Protein AF-A0A5N9AEM6-F1 (afdb_monomer_lite)

pLDDT: mean 84.93, std 8.88, range [41.53, 93.62]

Sequence (113 aa):
MSDLPEAQQLIGRRILAHAQSRCDKFSFDPFTIMAICNCIISVVKLLYMCYSKEKMLSAIRSDNIIHRYLIRKEIRKNFKGKDERKALYKSFSEVSKTLSERELFDLMESIQE

Structure (mmCIF, N/CA/C/O backbone):
data_AF-A0A5N9AEM6-F1
#
_entry.id   AF-A0A5N9AEM6-F1
#
loop_
_atom_site.group_PDB
_atom_site.id
_atom_site.type_symbol
_atom_site.label_atom_id
_atom_site.label_alt_id
_atom_site.label_comp_id
_atom_site.label_asym_id
_atom_site.label_entity_id
_atom_site.label_seq_id
_atom_site.pdbx_PDB_ins_code
_atom_site.Cartn_x
_atom_site.Cartn_y
_atom_site.Cartn_z
_atom_site.occupancy
_atom_site.B_iso_or_equiv
_atom_site.auth_seq_id
_atom_site.auth_comp_id
_atom_site.auth_asym_id
_atom_site.auth_atom_id
_atom_site.pdbx_PDB_model_num
ATOM 1 N N . MET A 1 1 ? -13.463 13.016 -11.623 1.00 41.53 1 MET A N 1
ATOM 2 C CA . MET A 1 1 ? -13.135 12.109 -10.503 1.00 41.53 1 MET A CA 1
ATOM 3 C C . MET A 1 1 ? -11.697 11.653 -10.693 1.00 41.53 1 MET A C 1
ATOM 5 O O . MET A 1 1 ? -11.459 10.751 -11.476 1.00 41.53 1 MET A O 1
ATOM 9 N N . SER A 1 2 ? -10.792 12.401 -10.053 1.00 47.22 2 SER A N 1
ATOM 10 C CA . SER A 1 2 ? -9.380 12.133 -9.717 1.00 47.22 2 SER A CA 1
ATOM 11 C C . SER A 1 2 ? -8.517 11.270 -10.653 1.00 47.22 2 SER A C 1
ATOM 13 O O . SER A 1 2 ? -8.503 10.046 -10.531 1.00 47.22 2 SER A O 1
ATOM 15 N N . ASP A 1 3 ? -7.746 11.978 -11.483 1.00 69.81 3 ASP A N 1
ATOM 16 C CA . ASP A 1 3 ? -6.308 11.914 -11.848 1.00 69.81 3 ASP A CA 1
ATOM 17 C C . ASP A 1 3 ? -5.355 10.985 -11.053 1.00 69.81 3 ASP A C 1
ATOM 19 O O . ASP A 1 3 ? -4.229 11.363 -10.738 1.00 69.81 3 ASP A O 1
ATOM 23 N N . LEU A 1 4 ? -5.770 9.772 -10.687 1.00 73.31 4 LEU A N 1
ATOM 24 C CA . LEU A 1 4 ? -4.860 8.756 -10.153 1.00 73.31 4 LEU A CA 1
ATOM 25 C C . LEU A 1 4 ? -4.639 7.671 -11.207 1.00 73.31 4 LEU A C 1
ATOM 27 O O . LEU A 1 4 ? -5.632 7.101 -11.676 1.00 73.31 4 LEU A O 1
ATOM 31 N N . PRO A 1 5 ? -3.381 7.338 -11.543 1.00 87.06 5 PRO A N 1
ATOM 32 C CA . PRO A 1 5 ? -3.069 6.233 -12.437 1.00 87.06 5 PRO A CA 1
ATOM 33 C C . PRO A 1 5 ? -3.750 4.927 -12.019 1.00 87.06 5 PRO A C 1
ATOM 35 O O . PRO A 1 5 ? -3.897 4.629 -10.828 1.00 87.06 5 PRO A O 1
ATOM 38 N N . GLU A 1 6 ? -4.138 4.116 -13.003 1.00 89.31 6 GLU A N 1
ATOM 39 C CA . GLU A 1 6 ? -4.902 2.881 -12.793 1.00 89.31 6 GLU A CA 1
ATOM 40 C C . GLU A 1 6 ? -4.2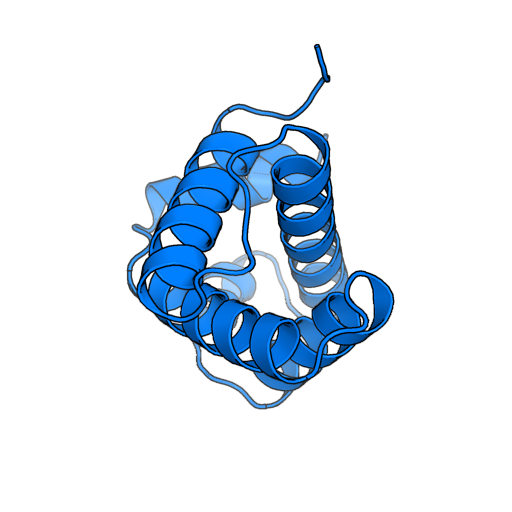15 1.920 -11.809 1.00 89.31 6 GLU A C 1
ATOM 42 O O . GLU A 1 6 ? -4.870 1.368 -10.922 1.00 89.31 6 GLU A O 1
ATOM 47 N N . ALA A 1 7 ? -2.884 1.801 -11.884 1.00 89.88 7 ALA A N 1
ATOM 48 C CA . ALA A 1 7 ? -2.088 0.973 -10.979 1.00 89.88 7 ALA A CA 1
ATOM 49 C C . ALA A 1 7 ? -2.266 1.371 -9.501 1.00 89.88 7 ALA A C 1
ATOM 51 O O . ALA A 1 7 ? -2.442 0.514 -8.629 1.00 89.88 7 ALA A O 1
ATOM 52 N N . GLN A 1 8 ? -2.292 2.675 -9.209 1.00 90.12 8 GLN A N 1
ATOM 53 C CA . GLN A 1 8 ? -2.479 3.186 -7.849 1.00 90.12 8 GLN A CA 1
ATOM 54 C C . GLN A 1 8 ? -3.895 2.903 -7.351 1.00 90.12 8 GLN A C 1
ATOM 56 O O . GLN A 1 8 ? -4.073 2.454 -6.217 1.00 90.12 8 GLN A O 1
ATOM 61 N N . GLN A 1 9 ? -4.902 3.098 -8.210 1.00 89.94 9 GLN A N 1
ATOM 62 C CA . GLN A 1 9 ? -6.295 2.822 -7.863 1.00 89.94 9 GLN A CA 1
ATOM 63 C C . GLN A 1 9 ? -6.535 1.335 -7.599 1.00 89.94 9 GLN A C 1
ATOM 65 O O . GLN A 1 9 ? -7.201 0.987 -6.623 1.00 89.94 9 GLN A O 1
ATOM 70 N N . LEU A 1 10 ? -5.989 0.456 -8.441 1.00 91.12 10 LEU A N 1
ATOM 71 C CA . LEU A 1 10 ? -6.134 -0.990 -8.302 1.00 91.12 10 LEU A CA 1
ATOM 72 C C . LEU A 1 10 ? -5.567 -1.470 -6.960 1.00 91.12 10 LEU A C 1
ATOM 74 O O . LEU A 1 10 ? -6.247 -2.166 -6.200 1.00 91.12 10 LEU A O 1
ATOM 78 N N . ILE A 1 11 ? -4.343 -1.049 -6.636 1.00 91.88 11 ILE A N 1
ATOM 79 C CA . ILE A 1 11 ? -3.671 -1.428 -5.389 1.00 91.88 11 ILE A CA 1
ATOM 80 C C . ILE A 1 11 ? -4.367 -0.782 -4.186 1.00 91.88 11 ILE A C 1
ATOM 82 O O . ILE A 1 11 ? -4.614 -1.457 -3.185 1.00 91.88 11 ILE A O 1
ATOM 86 N N . GLY A 1 12 ? -4.766 0.488 -4.291 1.00 91.44 12 GLY A N 1
ATOM 87 C CA . GLY A 1 12 ? -5.514 1.189 -3.249 1.00 91.44 12 GLY A CA 1
ATOM 88 C C . GLY A 1 12 ? -6.842 0.507 -2.908 1.00 91.44 12 GLY A C 1
ATOM 89 O O . GLY A 1 12 ? -7.153 0.318 -1.730 1.00 91.44 12 GLY A O 1
ATOM 90 N N . ARG A 1 13 ? -7.593 0.049 -3.918 1.00 91.75 13 ARG A N 1
ATOM 91 C CA . ARG A 1 13 ? -8.842 -0.710 -3.729 1.00 91.75 13 ARG A CA 1
ATOM 92 C C . ARG A 1 13 ? -8.604 -2.068 -3.073 1.00 91.75 13 ARG A C 1
ATOM 94 O O . ARG A 1 13 ? -9.369 -2.438 -2.185 1.00 91.75 13 ARG A O 1
ATOM 101 N N . ARG A 1 14 ? -7.539 -2.791 -3.447 1.00 93.12 14 ARG A N 1
ATOM 102 C CA . ARG A 1 14 ? -7.163 -4.050 -2.775 1.00 93.12 14 ARG A CA 1
ATOM 103 C C . ARG A 1 14 ? -6.847 -3.822 -1.299 1.00 93.12 14 ARG A C 1
ATOM 105 O O . ARG A 1 14 ? -7.363 -4.538 -0.447 1.00 93.12 14 ARG A O 1
ATOM 112 N N . ILE A 1 15 ? -6.057 -2.797 -0.980 1.00 92.94 15 ILE A N 1
ATOM 113 C CA . ILE A 1 15 ? -5.736 -2.452 0.413 1.00 92.94 15 ILE A CA 1
ATOM 114 C C . ILE A 1 15 ? -7.005 -2.108 1.197 1.00 92.94 15 ILE A C 1
ATOM 116 O O . ILE A 1 15 ? -7.154 -2.568 2.329 1.00 92.94 15 ILE A O 1
ATOM 120 N N . LEU A 1 16 ? -7.928 -1.346 0.606 1.00 91.88 16 LEU A N 1
ATOM 121 C CA . LEU A 1 16 ? -9.196 -1.000 1.246 1.00 91.88 16 LEU A CA 1
ATOM 122 C C . LEU A 1 16 ? -10.062 -2.235 1.524 1.00 91.88 16 LEU A C 1
ATOM 124 O O . LEU A 1 16 ? -10.543 -2.392 2.644 1.00 91.88 16 LEU A O 1
ATOM 128 N N . ALA A 1 17 ? -10.192 -3.143 0.554 1.00 91.12 17 ALA A N 1
ATOM 129 C CA . ALA A 1 17 ? -10.940 -4.388 0.725 1.00 91.12 17 ALA A CA 1
ATOM 130 C C . ALA A 1 17 ? -10.369 -5.246 1.873 1.00 91.12 17 ALA A C 1
ATOM 132 O O . ALA A 1 17 ? -11.109 -5.725 2.735 1.00 91.12 17 ALA A O 1
ATOM 133 N N . HIS A 1 18 ? -9.038 -5.376 1.949 1.00 92.62 18 HIS A N 1
ATOM 134 C CA . HIS A 1 18 ? -8.381 -6.050 3.074 1.00 92.62 18 HIS A CA 1
ATOM 135 C C . HIS A 1 18 ? -8.615 -5.312 4.403 1.00 92.62 18 HIS A C 1
ATOM 137 O O . HIS A 1 18 ? -8.843 -5.960 5.427 1.00 92.62 18 HIS A O 1
ATOM 143 N N . ALA A 1 19 ? -8.598 -3.977 4.413 1.00 90.88 19 ALA A N 1
ATOM 144 C CA . ALA A 1 19 ? -8.790 -3.190 5.630 1.00 90.88 19 ALA A CA 1
ATOM 145 C C . ALA A 1 19 ? -10.218 -3.307 6.179 1.00 90.88 19 ALA A C 1
ATOM 147 O O . ALA A 1 19 ? -10.389 -3.435 7.391 1.00 90.88 19 ALA A O 1
ATOM 148 N N . GLN A 1 20 ? -11.221 -3.339 5.302 1.00 90.69 20 GLN A N 1
ATOM 149 C CA . GLN A 1 20 ? -12.625 -3.522 5.669 1.00 90.69 20 GLN A CA 1
ATOM 150 C C . GLN A 1 20 ? -12.907 -4.881 6.281 1.00 90.69 20 GLN A C 1
ATOM 152 O O . GLN A 1 20 ? -13.559 -4.945 7.315 1.00 90.69 20 GLN A O 1
ATOM 157 N N . SER A 1 21 ? -12.320 -5.953 5.735 1.00 89.56 21 SER A N 1
ATOM 158 C CA . SER A 1 21 ? -12.433 -7.294 6.334 1.00 89.56 21 SER A CA 1
ATOM 159 C C . SER A 1 21 ? -11.909 -7.369 7.780 1.00 89.56 21 SER A C 1
ATOM 161 O O . SER A 1 21 ? -12.104 -8.363 8.475 1.00 89.56 21 SER A O 1
ATOM 163 N N . ARG A 1 22 ? -11.204 -6.323 8.237 1.00 89.25 22 ARG A N 1
ATOM 164 C CA . ARG A 1 22 ? -10.570 -6.219 9.555 1.00 89.25 22 ARG A CA 1
ATOM 165 C C . ARG A 1 22 ? -11.163 -5.119 10.429 1.00 89.25 22 ARG A C 1
ATOM 167 O O . ARG A 1 22 ? -10.828 -5.069 11.614 1.00 89.25 22 ARG A O 1
ATOM 174 N N . CYS A 1 23 ? -11.927 -4.194 9.856 1.00 86.56 23 CYS A N 1
ATOM 175 C CA . CYS A 1 23 ? -12.457 -3.035 10.554 1.00 86.56 23 CYS A CA 1
ATOM 176 C C . CYS A 1 23 ? -13.673 -2.477 9.811 1.00 86.56 23 CYS A C 1
ATOM 178 O O . CYS A 1 23 ? -13.537 -1.811 8.785 1.00 86.56 23 CYS A O 1
ATOM 180 N N . ASP A 1 24 ? -14.846 -2.662 10.414 1.00 81.56 24 ASP A N 1
ATOM 181 C CA . ASP A 1 24 ? -16.145 -2.249 9.862 1.00 81.56 24 ASP A CA 1
ATOM 182 C C . ASP A 1 24 ? -16.312 -0.721 9.745 1.00 81.56 24 ASP A C 1
ATOM 184 O O . ASP A 1 24 ? -17.293 -0.234 9.195 1.00 81.56 24 ASP A O 1
ATOM 188 N N . LYS A 1 25 ? -15.350 0.059 10.262 1.00 79.12 25 LYS A N 1
ATOM 189 C CA . LYS A 1 25 ? -15.344 1.529 10.198 1.00 79.12 25 LYS A CA 1
ATOM 190 C C . LYS A 1 25 ? -14.921 2.072 8.829 1.00 79.12 25 LYS A C 1
ATOM 192 O O . LYS A 1 25 ? -15.098 3.259 8.582 1.00 79.12 25 LYS A O 1
ATOM 197 N N . PHE A 1 26 ? -14.347 1.245 7.953 1.00 77.06 26 PHE A N 1
ATOM 198 C CA . PHE A 1 26 ? -13.921 1.695 6.628 1.00 77.06 26 PHE A CA 1
ATOM 199 C C . PHE A 1 26 ? -15.071 1.675 5.619 1.00 77.06 26 PHE A C 1
ATOM 201 O O . PHE A 1 26 ? -15.544 0.614 5.215 1.00 77.06 26 PHE A O 1
ATOM 208 N N . SER A 1 27 ? -15.466 2.847 5.131 1.00 76.88 27 SER A N 1
ATOM 209 C CA . SER A 1 27 ? -16.353 2.990 3.975 1.00 76.88 27 SER A CA 1
ATOM 210 C C . SER A 1 27 ? -15.596 2.854 2.648 1.00 76.88 27 SER A C 1
ATOM 212 O O . SER A 1 27 ? -14.433 3.240 2.530 1.00 76.88 27 SER A O 1
ATOM 214 N N . PHE A 1 28 ? -16.274 2.335 1.616 1.00 71.38 28 PHE A N 1
ATOM 215 C CA . PHE A 1 28 ? -15.828 2.421 0.216 1.00 71.38 28 PHE A CA 1
ATOM 216 C C . PHE A 1 28 ? -16.114 3.818 -0.351 1.00 71.38 28 PHE A C 1
ATOM 218 O O . PHE A 1 28 ? -16.858 3.977 -1.316 1.00 71.38 28 PHE A O 1
ATOM 225 N N . ASP A 1 29 ? -15.557 4.850 0.276 1.00 81.19 29 ASP A N 1
ATOM 226 C CA . ASP A 1 29 ? -15.695 6.218 -0.208 1.00 81.19 29 ASP A CA 1
ATOM 227 C C . ASP A 1 29 ? -14.436 6.675 -0.977 1.00 81.19 29 ASP A C 1
ATOM 229 O O . ASP A 1 29 ? -13.317 6.221 -0.695 1.00 81.19 29 ASP A O 1
ATOM 233 N N . PRO A 1 30 ? -14.589 7.584 -1.958 1.00 79.94 30 PRO A N 1
ATOM 234 C CA . PRO A 1 30 ? -13.467 8.081 -2.748 1.00 79.94 30 PRO A CA 1
ATOM 235 C C . PRO A 1 30 ? -12.352 8.734 -1.918 1.00 79.94 30 PRO A C 1
ATOM 237 O O . PRO A 1 30 ? -11.185 8.629 -2.293 1.00 79.94 30 PRO A O 1
ATOM 240 N N . PHE A 1 31 ? -12.667 9.374 -0.784 1.00 85.56 31 PHE A N 1
ATOM 241 C CA . PHE A 1 31 ? -11.659 10.036 0.050 1.00 85.56 31 PHE A CA 1
ATOM 242 C C . PHE A 1 31 ? -10.759 9.028 0.756 1.00 85.56 31 PHE A C 1
ATOM 244 O O . PHE A 1 31 ? -9.541 9.214 0.783 1.00 85.56 31 PHE A O 1
ATOM 251 N N . THR A 1 32 ? -11.326 7.930 1.249 1.00 85.75 32 THR A N 1
ATOM 252 C CA . THR A 1 32 ? -10.557 6.832 1.839 1.00 85.75 32 THR A CA 1
ATOM 253 C C . THR A 1 32 ? -9.614 6.201 0.812 1.00 85.75 32 THR A C 1
ATOM 255 O O . THR A 1 32 ? -8.434 5.995 1.107 1.00 85.75 32 THR A O 1
ATOM 258 N N . ILE A 1 33 ? -10.081 5.962 -0.420 1.00 86.25 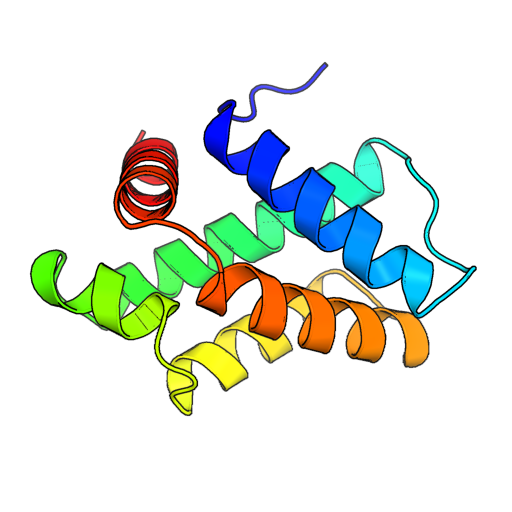33 ILE A N 1
ATOM 259 C CA . ILE A 1 33 ? -9.233 5.425 -1.500 1.00 86.25 33 ILE A CA 1
ATOM 260 C C . ILE A 1 33 ? -8.094 6.396 -1.830 1.00 86.25 33 ILE A C 1
ATOM 262 O O . ILE A 1 33 ? -6.941 5.970 -1.912 1.00 86.25 33 ILE A O 1
ATOM 266 N N . MET A 1 34 ? -8.379 7.696 -1.964 1.00 86.62 34 MET A N 1
ATOM 267 C CA . MET A 1 34 ? -7.343 8.709 -2.198 1.00 86.62 34 MET A CA 1
ATOM 268 C C . MET A 1 34 ? -6.321 8.761 -1.058 1.00 86.62 34 MET A C 1
ATOM 270 O O . MET A 1 34 ? -5.122 8.823 -1.315 1.00 86.62 34 MET A O 1
ATOM 274 N N . ALA A 1 35 ? -6.759 8.690 0.202 1.00 88.19 35 ALA A N 1
ATOM 275 C CA . ALA A 1 35 ? -5.859 8.687 1.355 1.00 88.19 35 ALA A CA 1
ATOM 276 C C . ALA A 1 35 ? -4.937 7.455 1.369 1.00 88.19 35 ALA A C 1
ATOM 278 O O . ALA A 1 35 ? -3.753 7.566 1.700 1.00 88.19 35 ALA A O 1
ATOM 279 N N . ILE A 1 36 ? -5.450 6.290 0.962 1.00 89.56 36 ILE A N 1
ATOM 280 C CA . ILE A 1 36 ? -4.651 5.072 0.787 1.00 89.56 36 ILE A CA 1
ATOM 281 C C . ILE A 1 36 ? -3.653 5.248 -0.362 1.00 89.56 36 ILE A C 1
ATOM 283 O O . ILE A 1 36 ? -2.471 4.964 -0.171 1.00 89.56 36 ILE A O 1
ATOM 287 N N . CYS A 1 37 ? -4.084 5.764 -1.516 1.00 88.56 37 CYS A N 1
ATOM 288 C CA . CYS A 1 37 ? -3.193 6.019 -2.653 1.00 88.56 37 CYS A CA 1
ATOM 289 C C . CYS A 1 37 ? -2.076 7.000 -2.275 1.00 88.56 37 CYS A C 1
ATOM 291 O O . CYS A 1 37 ? -0.909 6.725 -2.533 1.00 88.56 37 CYS A O 1
ATOM 293 N N . ASN A 1 38 ? -2.393 8.070 -1.544 1.00 88.81 38 ASN A N 1
ATOM 294 C CA . ASN A 1 38 ? -1.400 9.009 -1.021 1.00 88.81 38 ASN A CA 1
ATOM 295 C C . ASN A 1 38 ? -0.386 8.330 -0.090 1.00 88.81 38 ASN A C 1
ATOM 297 O O . ASN A 1 38 ? 0.805 8.624 -0.167 1.00 88.81 38 ASN A O 1
ATOM 301 N N . CYS A 1 39 ? -0.822 7.388 0.755 1.00 89.06 39 CYS A N 1
ATOM 302 C CA . CYS A 1 39 ? 0.105 6.587 1.557 1.00 89.06 39 CYS A CA 1
ATOM 303 C C . CYS A 1 39 ? 1.037 5.745 0.670 1.00 89.06 39 CYS A C 1
ATOM 305 O O . CYS A 1 39 ? 2.238 5.714 0.932 1.00 89.06 39 CYS A O 1
ATOM 307 N N . ILE A 1 40 ? 0.514 5.095 -0.379 1.00 87.56 40 ILE A N 1
ATOM 308 C CA . ILE A 1 40 ? 1.323 4.313 -1.330 1.00 87.56 40 ILE A CA 1
ATOM 309 C C . ILE A 1 40 ? 2.370 5.213 -1.999 1.00 87.56 40 ILE A C 1
ATOM 311 O O . ILE A 1 40 ? 3.562 4.916 -1.928 1.00 87.56 40 ILE A O 1
ATOM 315 N N . ILE A 1 41 ? 1.936 6.334 -2.586 1.00 87.88 41 ILE A N 1
ATOM 316 C CA . ILE A 1 41 ? 2.803 7.290 -3.287 1.00 87.88 41 ILE A CA 1
ATOM 317 C C . ILE A 1 41 ? 3.919 7.776 -2.361 1.00 87.88 41 ILE A C 1
ATOM 319 O O . ILE A 1 41 ? 5.093 7.713 -2.724 1.00 87.88 41 ILE A O 1
ATOM 323 N N . SER A 1 42 ? 3.574 8.223 -1.150 1.00 87.94 42 SER A N 1
ATOM 324 C CA . SER A 1 42 ? 4.555 8.692 -0.168 1.00 87.94 42 SER A CA 1
ATOM 325 C C . SER A 1 42 ? 5.570 7.610 0.197 1.00 87.94 42 SER A C 1
ATOM 327 O O . SER A 1 42 ? 6.766 7.888 0.245 1.00 87.94 42 SER A O 1
ATOM 329 N N . VAL A 1 43 ? 5.122 6.373 0.442 1.00 87.25 43 VAL A N 1
ATOM 330 C CA . VAL A 1 43 ? 6.021 5.262 0.787 1.00 87.25 43 VAL A CA 1
ATOM 331 C C . VAL A 1 43 ? 6.980 4.971 -0.364 1.00 87.25 43 VAL A C 1
ATOM 333 O O . VAL A 1 43 ? 8.182 4.869 -0.133 1.00 87.25 43 VAL A O 1
ATOM 336 N N . VAL A 1 44 ? 6.482 4.896 -1.599 1.00 85.62 44 VAL A N 1
ATOM 337 C CA . VAL A 1 44 ? 7.310 4.632 -2.783 1.00 85.62 44 VAL A CA 1
ATOM 338 C C . VAL A 1 44 ? 8.305 5.769 -3.029 1.00 85.62 44 VAL A C 1
ATOM 340 O O . VAL A 1 44 ? 9.488 5.495 -3.220 1.00 85.62 44 VAL A O 1
ATOM 343 N N . LYS A 1 45 ? 7.884 7.040 -2.942 1.00 85.44 45 LYS A N 1
ATOM 344 C CA . LYS A 1 45 ? 8.786 8.203 -3.067 1.00 85.44 45 LYS A CA 1
ATOM 345 C C . LYS A 1 45 ? 9.885 8.197 -2.003 1.00 85.44 45 LYS A C 1
ATOM 347 O O . LYS A 1 45 ? 11.038 8.483 -2.310 1.00 85.44 45 LYS A O 1
ATOM 352 N N . LEU A 1 46 ? 9.555 7.833 -0.764 1.00 83.81 46 LEU A N 1
ATOM 353 C CA . LEU A 1 46 ? 10.546 7.719 0.310 1.00 83.81 46 LEU A CA 1
ATOM 354 C C . LEU A 1 46 ? 11.505 6.544 0.080 1.00 83.81 46 LEU A C 1
ATOM 356 O O . LEU A 1 46 ? 12.694 6.675 0.352 1.00 83.81 46 LEU A O 1
ATOM 360 N N . LEU A 1 47 ? 11.030 5.423 -0.470 1.00 82.94 47 LEU A N 1
ATOM 361 C CA . LEU A 1 47 ? 11.899 4.309 -0.856 1.00 82.94 47 LEU A CA 1
ATOM 362 C C . LEU A 1 47 ? 12.837 4.680 -2.014 1.00 82.94 47 LEU A C 1
ATOM 364 O O . LEU A 1 47 ? 14.007 4.313 -1.949 1.00 82.94 47 LEU A O 1
ATOM 368 N N . TYR A 1 48 ? 12.377 5.458 -3.002 1.00 82.38 48 TYR A N 1
ATOM 369 C CA . TYR A 1 48 ? 13.231 6.009 -4.069 1.00 82.38 48 TYR A CA 1
ATOM 370 C C . TYR A 1 48 ? 14.392 6.847 -3.519 1.00 82.38 48 TYR A C 1
ATOM 372 O O . TYR A 1 48 ? 15.488 6.819 -4.068 1.00 82.38 48 TYR A O 1
ATOM 380 N N . MET A 1 49 ? 14.182 7.575 -2.418 1.00 81.06 49 MET A N 1
ATOM 381 C CA . MET A 1 49 ? 15.250 8.349 -1.771 1.00 81.06 49 MET A CA 1
ATOM 382 C C . MET A 1 49 ? 16.272 7.467 -1.037 1.00 81.06 49 MET A C 1
ATOM 384 O O . MET A 1 49 ? 17.376 7.922 -0.749 1.00 81.06 49 MET A O 1
ATOM 388 N N . CYS A 1 50 ? 15.913 6.225 -0.698 1.00 78.44 50 CYS A N 1
ATOM 389 C CA . CYS A 1 50 ? 16.745 5.327 0.105 1.00 78.44 50 CYS A CA 1
ATOM 390 C C . CYS A 1 50 ? 17.416 4.204 -0.701 1.00 78.44 50 CYS A C 1
ATOM 392 O O . CYS A 1 50 ? 18.414 3.649 -0.242 1.00 78.44 50 CYS A O 1
ATOM 394 N N . TYR A 1 51 ? 16.873 3.834 -1.862 1.00 81.12 51 TYR A N 1
ATOM 395 C CA . TYR A 1 51 ? 17.299 2.669 -2.639 1.00 81.12 51 TYR A CA 1
ATOM 396 C C . TYR A 1 51 ? 17.484 3.015 -4.120 1.00 81.12 51 TYR A C 1
ATOM 398 O O . TYR A 1 51 ? 16.783 3.861 -4.664 1.00 81.12 51 TYR A O 1
ATOM 406 N N . SER A 1 52 ? 18.393 2.307 -4.801 1.00 80.38 52 SER A N 1
ATOM 407 C CA . SER A 1 52 ? 18.461 2.337 -6.268 1.00 80.38 52 SER A CA 1
ATOM 408 C C . SER A 1 52 ? 17.208 1.699 -6.883 1.00 80.38 52 SER A C 1
ATOM 410 O O . SER A 1 52 ? 16.605 0.813 -6.271 1.00 80.38 52 SER A O 1
ATOM 412 N N . LYS A 1 53 ? 16.841 2.094 -8.115 1.00 73.56 53 LYS A N 1
ATOM 413 C CA . LYS A 1 53 ? 15.659 1.573 -8.840 1.00 73.56 53 LYS A CA 1
ATOM 414 C C . LYS A 1 53 ? 15.637 0.034 -8.882 1.00 73.56 53 LYS A C 1
ATOM 416 O O . LYS A 1 53 ? 14.607 -0.577 -8.623 1.00 73.56 53 LYS A O 1
ATOM 421 N N . GLU A 1 54 ? 16.798 -0.591 -9.073 1.00 76.12 54 GLU A N 1
ATOM 422 C CA . GLU A 1 54 ? 16.987 -2.054 -9.069 1.00 76.12 54 GLU A CA 1
ATOM 423 C C . GLU A 1 54 ? 16.658 -2.717 -7.719 1.00 76.12 54 GLU A C 1
ATOM 425 O O . GLU A 1 54 ? 16.152 -3.836 -7.669 1.00 76.12 54 GLU A O 1
ATOM 430 N N . LYS A 1 55 ? 16.926 -2.028 -6.602 1.00 81.25 55 LYS A N 1
ATOM 431 C CA . LYS A 1 55 ? 16.698 -2.538 -5.240 1.00 81.25 55 LYS A CA 1
ATOM 432 C C . LYS A 1 55 ? 15.308 -2.202 -4.700 1.00 81.25 55 LYS A C 1
ATOM 434 O O . LYS A 1 55 ? 14.957 -2.644 -3.609 1.00 81.25 55 LYS A O 1
ATOM 439 N N . MET A 1 56 ? 14.500 -1.442 -5.434 1.00 81.06 56 MET A N 1
ATOM 440 C CA . MET A 1 56 ? 13.176 -1.039 -4.967 1.00 81.06 56 MET A CA 1
ATOM 441 C C . MET A 1 56 ? 12.149 -2.161 -4.998 1.00 81.06 56 MET A C 1
ATOM 443 O O . MET A 1 56 ? 11.396 -2.309 -4.038 1.00 81.06 56 MET A O 1
ATOM 447 N N . LEU A 1 57 ? 12.134 -2.969 -6.060 1.00 78.75 57 LEU A N 1
ATOM 448 C CA . LEU A 1 57 ? 11.201 -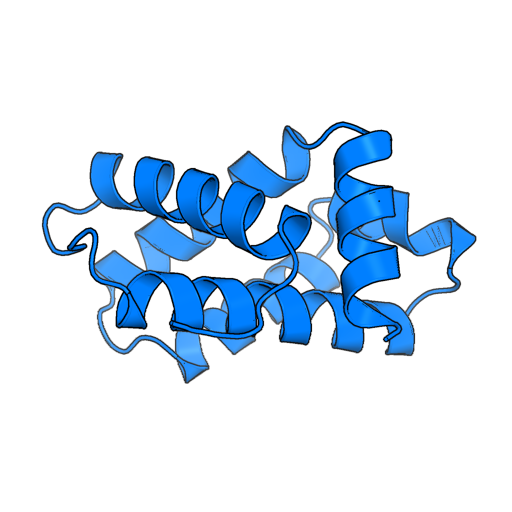4.093 -6.174 1.00 78.75 57 LEU A CA 1
ATOM 449 C C . LEU A 1 57 ? 11.372 -5.062 -4.997 1.00 78.75 57 LEU A C 1
ATOM 451 O O . LEU A 1 57 ? 10.397 -5.479 -4.367 1.00 78.75 57 LEU A O 1
ATOM 455 N N . SER A 1 58 ? 12.627 -5.356 -4.641 1.00 79.00 58 SER A N 1
ATOM 456 C CA . SER A 1 58 ? 12.941 -6.169 -3.469 1.00 79.00 58 SER A CA 1
ATOM 457 C C . SER A 1 58 ? 12.634 -5.435 -2.162 1.00 79.00 58 SER A C 1
ATOM 459 O O . SER A 1 58 ? 12.107 -6.060 -1.245 1.00 79.00 58 SER A O 1
ATOM 461 N N . ALA A 1 59 ? 12.865 -4.120 -2.071 1.00 80.19 59 ALA A N 1
ATOM 462 C CA . ALA A 1 59 ? 12.546 -3.331 -0.881 1.00 80.19 59 ALA A CA 1
ATOM 463 C C . ALA A 1 59 ? 11.037 -3.285 -0.569 1.00 80.19 59 ALA A C 1
ATOM 465 O O . ALA A 1 59 ? 10.672 -3.473 0.591 1.00 80.19 59 ALA A O 1
ATOM 466 N N . ILE A 1 60 ? 10.172 -3.104 -1.576 1.00 79.00 60 ILE A N 1
ATOM 467 C CA . ILE A 1 60 ? 8.703 -3.061 -1.417 1.00 79.00 60 ILE A CA 1
ATOM 468 C C . ILE A 1 60 ? 8.153 -4.433 -1.002 1.00 79.00 60 ILE A C 1
ATOM 470 O O . ILE A 1 60 ? 7.270 -4.529 -0.149 1.00 79.00 60 ILE A O 1
ATOM 474 N N . ARG A 1 61 ? 8.695 -5.518 -1.566 1.00 78.06 61 ARG A N 1
ATOM 475 C CA . ARG A 1 61 ? 8.319 -6.881 -1.157 1.00 78.06 61 ARG A CA 1
ATOM 476 C C . ARG A 1 61 ? 8.868 -7.253 0.212 1.00 78.06 61 ARG A C 1
ATOM 478 O O . ARG A 1 61 ? 8.256 -8.038 0.937 1.00 78.06 61 ARG A O 1
ATOM 485 N N . SER A 1 62 ? 10.029 -6.713 0.571 1.00 74.38 62 SER A N 1
ATOM 486 C CA . SER A 1 62 ? 10.665 -7.026 1.841 1.00 74.38 62 SER A CA 1
ATOM 487 C C . SER A 1 62 ? 9.901 -6.400 3.007 1.00 74.38 62 SER A C 1
ATOM 489 O O . SER A 1 62 ? 9.550 -5.219 3.006 1.00 74.38 62 SER A O 1
ATOM 491 N N . ASP A 1 63 ? 9.703 -7.180 4.066 1.00 70.50 63 ASP A N 1
ATOM 492 C CA . ASP A 1 63 ? 9.212 -6.676 5.352 1.00 70.50 63 ASP A CA 1
ATOM 493 C C . ASP A 1 63 ? 10.356 -6.035 6.161 1.00 70.50 63 ASP A C 1
ATOM 495 O O . ASP A 1 63 ? 10.554 -6.309 7.348 1.00 70.50 63 ASP A O 1
ATOM 499 N N . ASN A 1 64 ? 11.189 -5.232 5.493 1.00 78.81 64 ASN A N 1
ATOM 500 C CA . ASN A 1 64 ? 12.351 -4.623 6.120 1.00 78.81 64 ASN A CA 1
ATOM 501 C C . ASN A 1 64 ? 11.928 -3.497 7.088 1.00 78.81 64 ASN A C 1
ATOM 503 O O . ASN A 1 64 ? 10.808 -2.978 7.054 1.00 78.81 64 ASN A O 1
ATOM 507 N N . ILE A 1 65 ? 12.818 -3.135 8.016 1.00 81.88 65 ILE A N 1
ATOM 508 C CA . ILE A 1 65 ? 12.511 -2.159 9.078 1.00 81.88 65 ILE A CA 1
ATOM 509 C C . ILE A 1 65 ? 12.131 -0.793 8.493 1.00 81.88 65 ILE A C 1
ATOM 511 O O . ILE A 1 65 ? 11.202 -0.161 8.998 1.00 81.88 65 ILE A O 1
ATOM 515 N N . ILE A 1 66 ? 12.805 -0.368 7.423 1.00 81.12 66 ILE A N 1
ATOM 516 C CA . ILE A 1 66 ? 12.571 0.922 6.768 1.00 81.12 66 ILE A CA 1
ATOM 517 C C . ILE A 1 66 ? 11.166 0.948 6.163 1.00 81.12 66 ILE A C 1
ATOM 519 O O . ILE A 1 66 ? 10.372 1.818 6.503 1.00 81.12 66 ILE A O 1
ATOM 523 N N . HIS A 1 67 ? 10.807 -0.050 5.362 1.00 83.00 67 HIS A N 1
ATOM 524 C CA . HIS A 1 67 ? 9.501 -0.176 4.728 1.00 83.00 67 HIS A CA 1
ATOM 525 C C . HIS A 1 67 ? 8.365 -0.200 5.762 1.00 83.00 67 HIS A C 1
ATOM 527 O O . HIS A 1 67 ? 7.418 0.586 5.669 1.00 83.00 67 HIS A O 1
ATOM 533 N N . ARG A 1 68 ? 8.506 -1.000 6.829 1.00 86.31 68 ARG A N 1
ATOM 534 C CA . ARG A 1 68 ? 7.545 -1.023 7.948 1.00 86.31 68 ARG A CA 1
ATOM 535 C C . ARG A 1 68 ? 7.406 0.332 8.634 1.00 86.31 68 ARG A C 1
ATOM 537 O O . ARG A 1 68 ? 6.297 0.739 8.991 1.00 86.31 68 ARG A O 1
ATOM 544 N N . TYR A 1 69 ? 8.522 1.024 8.853 1.00 88.25 69 TYR A N 1
ATOM 545 C CA . TYR A 1 69 ? 8.527 2.348 9.463 1.00 88.25 69 TYR A CA 1
ATOM 546 C C . TYR A 1 69 ? 7.821 3.377 8.571 1.00 88.25 69 TYR A C 1
ATOM 548 O O . TYR A 1 69 ? 6.968 4.112 9.069 1.00 88.25 69 TYR A O 1
ATOM 556 N N . LEU A 1 70 ? 8.113 3.383 7.268 1.00 87.69 70 LEU A N 1
ATOM 557 C CA . LEU A 1 70 ? 7.519 4.294 6.289 1.00 87.69 70 LEU A CA 1
ATOM 558 C C . LEU A 1 70 ? 6.002 4.101 6.183 1.00 87.69 70 LEU A C 1
ATOM 560 O O . LEU A 1 70 ? 5.261 5.067 6.361 1.00 87.69 70 LEU A O 1
ATOM 564 N N . ILE A 1 71 ? 5.531 2.857 6.021 1.00 90.00 71 ILE A N 1
ATOM 565 C CA . ILE A 1 71 ? 4.092 2.537 6.015 1.00 90.00 71 ILE A CA 1
ATOM 566 C C . ILE A 1 71 ? 3.433 3.049 7.299 1.00 90.00 71 ILE A C 1
ATOM 568 O O . ILE A 1 71 ? 2.413 3.738 7.270 1.00 90.00 71 ILE A O 1
ATOM 572 N N . ARG A 1 72 ? 4.024 2.740 8.461 1.00 91.31 72 ARG A N 1
ATOM 573 C CA . ARG A 1 72 ? 3.472 3.157 9.755 1.00 91.31 72 ARG A CA 1
ATOM 574 C C . ARG A 1 72 ? 3.420 4.680 9.892 1.00 91.31 72 ARG A C 1
ATOM 576 O O . ARG A 1 72 ? 2.459 5.189 10.470 1.00 91.31 72 ARG A O 1
ATOM 583 N N . LYS A 1 73 ? 4.440 5.394 9.415 1.00 90.75 73 LYS A N 1
ATOM 584 C CA . LYS A 1 73 ? 4.511 6.857 9.462 1.00 90.75 73 LYS A CA 1
ATOM 585 C C . LYS A 1 73 ? 3.406 7.482 8.608 1.00 90.75 73 LYS A C 1
ATOM 587 O O . LYS A 1 73 ? 2.656 8.309 9.124 1.00 90.75 73 LYS A O 1
ATOM 592 N N . GLU A 1 74 ? 3.244 7.030 7.367 1.00 90.44 74 GLU A N 1
ATOM 593 C CA . GLU A 1 74 ? 2.245 7.585 6.444 1.00 90.44 74 GLU A CA 1
ATOM 594 C C . GLU A 1 74 ? 0.807 7.269 6.863 1.00 90.44 74 GLU A C 1
ATOM 596 O O . GLU A 1 74 ? -0.050 8.155 6.861 1.00 90.44 74 GLU A O 1
ATOM 601 N N . ILE A 1 75 ? 0.539 6.058 7.357 1.00 92.44 75 ILE A N 1
ATOM 602 C CA . ILE A 1 75 ? -0.784 5.715 7.897 1.00 92.44 75 ILE A CA 1
ATOM 603 C C . ILE A 1 75 ? -1.130 6.597 9.105 1.00 92.44 75 ILE A C 1
ATOM 605 O O . ILE A 1 75 ? -2.261 7.059 9.239 1.00 92.44 75 ILE A O 1
ATOM 609 N N . ARG A 1 76 ? -0.168 6.866 9.998 1.00 91.94 76 ARG A N 1
ATOM 610 C CA . ARG A 1 76 ? -0.402 7.728 11.172 1.00 91.94 76 ARG A CA 1
ATOM 611 C C . ARG A 1 76 ? -0.677 9.183 10.800 1.00 91.94 76 ARG A C 1
ATOM 613 O O . ARG A 1 76 ?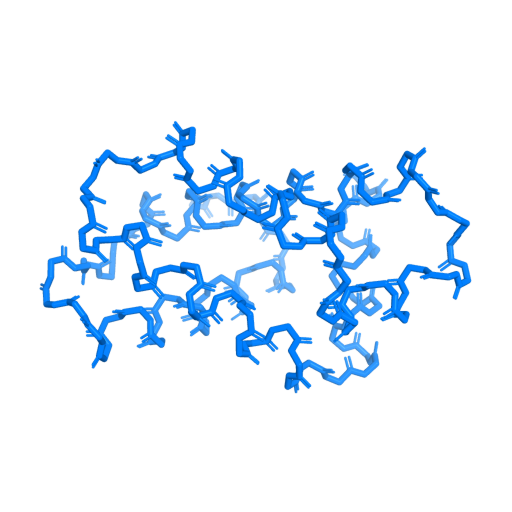 -1.388 9.845 11.554 1.00 91.94 76 ARG A O 1
ATOM 620 N N . LYS A 1 77 ? -0.114 9.655 9.684 1.00 89.31 77 LYS A N 1
ATOM 621 C CA . LYS A 1 77 ? -0.324 11.004 9.149 1.00 89.31 77 LYS A CA 1
ATOM 622 C C . LYS A 1 77 ? -1.738 11.176 8.591 1.00 89.31 77 LYS A C 1
ATOM 624 O O . LYS A 1 77 ? -2.356 12.202 8.845 1.00 89.31 77 LYS A O 1
ATOM 629 N N . ASN A 1 78 ? -2.244 10.169 7.878 1.00 86.81 78 ASN A N 1
ATOM 630 C CA . ASN A 1 78 ? -3.524 10.255 7.167 1.00 86.81 78 ASN A CA 1
ATOM 631 C C . ASN A 1 78 ? -4.731 9.772 7.990 1.00 86.81 78 ASN A C 1
ATOM 633 O O . ASN A 1 78 ? -5.837 10.259 7.791 1.00 86.81 78 ASN A O 1
ATOM 637 N N . PHE A 1 79 ? -4.535 8.861 8.946 1.00 87.81 79 PHE A N 1
ATOM 638 C CA . PHE A 1 79 ? -5.624 8.258 9.724 1.00 87.81 79 PHE A CA 1
ATOM 639 C C . PHE A 1 79 ? -5.432 8.516 11.214 1.00 87.81 79 PHE A C 1
ATOM 641 O O . PHE A 1 79 ? -4.300 8.490 11.703 1.00 87.81 79 PHE A O 1
ATOM 648 N N . LYS A 1 80 ? -6.520 8.740 11.965 1.00 88.19 80 LYS A N 1
ATOM 649 C CA . LYS A 1 80 ? -6.485 8.995 13.421 1.00 88.19 80 LYS A CA 1
ATOM 650 C C . LYS A 1 80 ? -6.922 7.785 14.255 1.00 88.19 80 LYS A C 1
ATOM 652 O O . LYS A 1 80 ? -6.373 7.593 15.343 1.00 88.19 80 LYS A O 1
ATOM 657 N N . GLY A 1 81 ? -7.832 6.946 13.751 1.00 90.88 81 GLY A N 1
ATOM 658 C CA . GLY A 1 81 ? -8.369 5.799 14.479 1.00 90.88 81 GLY A CA 1
ATOM 659 C C . GLY A 1 81 ? -7.322 4.719 14.756 1.00 90.88 81 GLY A C 1
ATOM 660 O O . GLY A 1 81 ? -6.571 4.307 13.875 1.00 90.88 81 GLY A O 1
ATOM 661 N N . LYS A 1 82 ? -7.252 4.228 16.000 1.00 90.69 82 LYS A N 1
ATOM 662 C CA . LYS A 1 82 ? -6.308 3.159 16.383 1.00 90.69 82 LYS A CA 1
ATOM 663 C C . LYS A 1 82 ? -6.573 1.863 15.608 1.00 90.69 82 LYS A C 1
ATOM 665 O O . LYS A 1 82 ? -5.624 1.253 15.111 1.00 90.69 82 LYS A O 1
ATOM 670 N N . ASP A 1 83 ? -7.840 1.474 15.498 1.00 89.69 83 ASP A N 1
ATOM 671 C CA . ASP A 1 83 ? -8.258 0.246 14.810 1.00 89.69 83 ASP A CA 1
ATOM 672 C C . ASP A 1 83 ? -8.029 0.361 13.302 1.00 89.69 83 ASP A C 1
A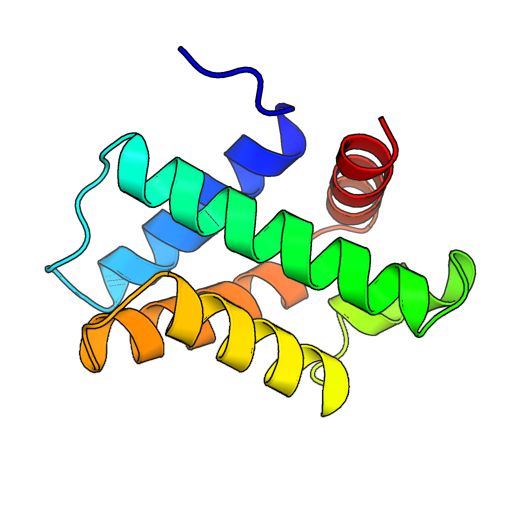TOM 674 O O . ASP A 1 83 ? -7.422 -0.526 12.704 1.00 89.69 83 ASP A O 1
ATOM 678 N N . GLU A 1 84 ? -8.387 1.511 12.726 1.00 89.25 84 GLU A N 1
ATOM 679 C CA . GLU A 1 84 ? -8.146 1.861 11.324 1.00 89.25 84 GLU A CA 1
ATOM 680 C C . GLU A 1 84 ? -6.664 1.751 10.962 1.00 89.25 84 GLU A C 1
ATOM 682 O O . GLU A 1 84 ? -6.283 1.043 10.032 1.00 89.25 84 GLU A O 1
ATOM 687 N N . ARG A 1 85 ? -5.797 2.390 11.757 1.00 93.06 85 ARG A N 1
ATOM 688 C CA . ARG A 1 85 ? -4.342 2.347 11.562 1.00 93.06 85 ARG A CA 1
ATOM 689 C C . ARG A 1 85 ? -3.806 0.919 11.599 1.00 93.06 85 ARG A C 1
ATOM 691 O O . ARG A 1 85 ? -2.919 0.575 10.821 1.00 93.06 85 ARG A O 1
ATOM 698 N N . LYS A 1 86 ? -4.310 0.088 12.518 1.00 93.12 86 LYS A N 1
ATOM 699 C CA . LYS A 1 86 ? -3.893 -1.315 12.656 1.00 93.12 86 LYS A CA 1
ATOM 700 C C . LYS A 1 86 ? -4.346 -2.146 11.455 1.00 93.12 86 LYS A C 1
ATOM 702 O O . LYS A 1 86 ? -3.554 -2.942 10.950 1.00 93.12 86 LYS A O 1
ATOM 707 N N . ALA A 1 87 ? -5.585 -1.960 11.009 1.00 92.44 87 ALA A N 1
ATOM 708 C CA . ALA A 1 87 ? -6.147 -2.644 9.852 1.00 92.44 87 ALA A CA 1
ATOM 709 C C . ALA A 1 87 ? -5.423 -2.249 8.560 1.00 92.44 87 ALA A C 1
ATOM 711 O O . ALA A 1 87 ? -4.981 -3.136 7.831 1.00 92.44 87 ALA A O 1
ATOM 712 N N . LEU A 1 88 ? -5.188 -0.955 8.328 1.00 93.12 88 LEU A N 1
ATOM 713 C CA . LEU A 1 88 ? -4.421 -0.478 7.176 1.00 93.12 88 LEU A CA 1
ATOM 714 C C . LEU A 1 88 ? -2.994 -1.001 7.201 1.00 93.12 88 LEU A C 1
ATOM 716 O O . LEU A 1 88 ? -2.547 -1.548 6.206 1.00 93.12 88 LEU A O 1
ATOM 720 N N . TYR A 1 89 ? -2.290 -0.916 8.332 1.00 93.62 89 TYR A N 1
ATOM 721 C CA . TYR A 1 89 ? -0.904 -1.385 8.402 1.00 93.62 89 TYR A CA 1
ATOM 722 C C . TYR A 1 89 ? -0.782 -2.862 8.006 1.00 93.62 89 TYR A C 1
ATOM 724 O O . TYR A 1 89 ? 0.094 -3.225 7.222 1.00 93.62 89 TYR A O 1
ATOM 732 N N . LYS A 1 90 ? -1.687 -3.709 8.515 1.00 92.25 90 LYS A N 1
ATOM 733 C CA . LYS A 1 90 ? -1.741 -5.124 8.129 1.00 92.25 90 LYS A CA 1
ATOM 734 C C . LYS A 1 90 ? -2.070 -5.295 6.646 1.00 92.25 90 LYS A C 1
ATOM 736 O O . LYS A 1 90 ? -1.391 -6.058 5.974 1.00 92.25 90 LYS A O 1
ATOM 741 N N . SER A 1 91 ? -3.054 -4.554 6.145 1.00 93.00 91 SER A N 1
ATOM 742 C CA . SER A 1 91 ? -3.503 -4.635 4.749 1.00 93.00 91 SER A CA 1
ATOM 743 C C . SER A 1 91 ? -2.415 -4.200 3.768 1.00 93.00 91 SER A C 1
ATOM 745 O O . SER A 1 91 ? -2.159 -4.900 2.800 1.00 93.00 91 SER A O 1
ATOM 747 N N . PHE A 1 92 ? -1.701 -3.109 4.060 1.00 91.44 92 PHE A N 1
ATOM 748 C CA . PHE A 1 92 ? -0.524 -2.677 3.305 1.00 91.44 92 PHE A CA 1
ATOM 749 C C . PHE A 1 92 ? 0.554 -3.767 3.271 1.00 91.44 92 PHE A C 1
ATOM 751 O O . PHE A 1 92 ? 1.034 -4.108 2.196 1.00 91.44 92 PHE A O 1
ATOM 758 N N . SER A 1 93 ? 0.907 -4.328 4.434 1.00 88.38 93 SER A N 1
ATOM 759 C CA . SER A 1 93 ? 1.956 -5.354 4.548 1.00 88.38 93 SER A CA 1
ATOM 760 C C . SER A 1 93 ? 1.599 -6.667 3.841 1.00 88.38 93 SER A C 1
ATOM 762 O O . SER A 1 93 ? 2.481 -7.350 3.328 1.00 88.38 93 SER A O 1
ATOM 764 N N . GLU A 1 94 ? 0.322 -7.046 3.826 1.00 89.75 94 GLU A N 1
ATOM 765 C CA . GLU A 1 94 ? -0.153 -8.234 3.113 1.00 89.75 94 GLU A CA 1
ATOM 766 C C . GLU A 1 94 ? -0.202 -7.994 1.609 1.00 89.75 94 GLU A C 1
ATOM 768 O O . GLU A 1 94 ? 0.387 -8.767 0.855 1.00 89.75 94 GLU A O 1
ATOM 773 N N . VAL A 1 95 ? -0.827 -6.895 1.173 1.00 91.00 95 VAL A N 1
ATOM 774 C CA . VAL A 1 95 ? -0.939 -6.576 -0.252 1.00 91.00 95 VAL A CA 1
ATOM 775 C C . VAL A 1 95 ? 0.449 -6.449 -0.870 1.00 91.00 95 VAL A C 1
ATOM 777 O O . VAL A 1 95 ? 0.696 -7.098 -1.882 1.00 91.00 95 VAL A O 1
ATOM 780 N N . SER A 1 96 ? 1.387 -5.736 -0.233 1.00 85.94 96 SER A N 1
ATOM 781 C CA . SER A 1 96 ? 2.746 -5.534 -0.763 1.00 85.94 96 SER A CA 1
ATOM 782 C C . SER A 1 96 ? 3.509 -6.838 -1.028 1.00 85.94 96 SER A C 1
ATOM 784 O O . SER A 1 96 ? 4.342 -6.886 -1.930 1.00 85.94 96 SER A O 1
ATOM 786 N N . LYS A 1 97 ? 3.218 -7.907 -0.274 1.00 85.69 97 LYS A N 1
ATOM 787 C CA . LYS A 1 97 ? 3.822 -9.239 -0.457 1.00 85.69 97 LYS A CA 1
ATOM 788 C C . LYS A 1 97 ? 3.176 -10.041 -1.586 1.00 85.69 97 LYS A C 1
ATOM 790 O O . LYS A 1 97 ? 3.805 -10.954 -2.107 1.00 85.69 97 LYS A O 1
ATOM 795 N N . THR A 1 98 ? 1.935 -9.716 -1.942 1.00 89.06 98 THR A N 1
ATOM 796 C CA . THR A 1 98 ? 1.160 -10.418 -2.980 1.00 89.06 98 THR A CA 1
ATOM 797 C C . THR A 1 98 ? 1.251 -9.771 -4.360 1.00 89.06 98 THR A C 1
ATOM 799 O O . THR A 1 98 ? 0.808 -10.374 -5.332 1.00 89.06 98 THR A O 1
ATOM 802 N N . LEU A 1 99 ? 1.822 -8.565 -4.467 1.00 88.19 99 LEU A N 1
ATOM 803 C CA . LEU A 1 99 ? 1.978 -7.887 -5.753 1.00 88.19 99 LEU A CA 1
ATOM 804 C C . LEU A 1 99 ? 2.973 -8.632 -6.655 1.00 88.19 99 LEU A C 1
ATOM 806 O O . LEU A 1 99 ? 4.122 -8.913 -6.281 1.00 88.19 99 LEU A O 1
ATOM 810 N N . SER A 1 100 ? 2.533 -8.911 -7.879 1.00 88.56 100 SER A N 1
ATOM 811 C CA . SER A 1 100 ? 3.388 -9.410 -8.955 1.00 88.56 100 SER A CA 1
ATOM 812 C C . SER A 1 100 ? 4.460 -8.380 -9.332 1.00 88.56 100 SER A C 1
ATOM 814 O O . SER A 1 100 ? 4.368 -7.202 -8.988 1.00 88.56 100 S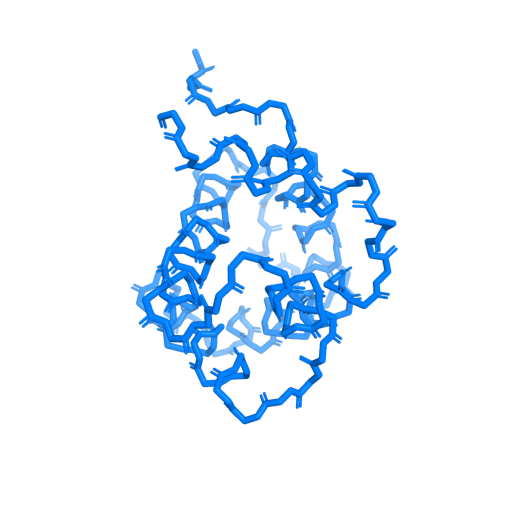ER A O 1
ATOM 816 N N . GLU A 1 101 ? 5.516 -8.818 -10.024 1.00 85.75 101 GLU A N 1
ATOM 817 C CA . GLU A 1 101 ? 6.594 -7.899 -10.434 1.00 85.75 101 GLU A CA 1
ATOM 818 C C . GLU A 1 101 ? 6.078 -6.837 -11.391 1.00 85.75 101 GLU A C 1
ATOM 820 O O . GLU A 1 101 ? 6.449 -5.675 -11.269 1.00 85.75 101 GLU A O 1
ATOM 825 N N . ARG A 1 102 ? 5.155 -7.231 -12.274 1.00 88.94 102 ARG A N 1
ATOM 826 C CA . ARG A 1 102 ? 4.474 -6.329 -13.195 1.00 88.94 102 ARG A CA 1
ATOM 827 C C . ARG A 1 102 ? 3.663 -5.268 -12.454 1.00 88.94 102 ARG A C 1
ATOM 829 O O . ARG A 1 102 ? 3.859 -4.093 -12.711 1.00 88.94 102 ARG A O 1
ATOM 836 N N . GLU A 1 103 ? 2.836 -5.652 -11.480 1.00 88.31 103 GLU A N 1
ATOM 837 C CA . GLU A 1 103 ? 2.050 -4.682 -10.695 1.00 88.31 103 GLU A CA 1
ATOM 838 C C . GLU A 1 103 ? 2.938 -3.710 -9.903 1.00 88.31 103 GLU A C 1
ATOM 840 O O . GLU A 1 103 ? 2.597 -2.539 -9.753 1.00 88.31 103 GLU A O 1
ATOM 845 N N . LEU A 1 104 ? 4.077 -4.184 -9.390 1.00 86.75 104 LEU A N 1
ATOM 846 C CA . LEU A 1 104 ? 5.049 -3.330 -8.708 1.00 86.75 104 LEU A CA 1
ATOM 847 C C . LEU A 1 104 ? 5.741 -2.365 -9.668 1.00 86.75 104 LEU A C 1
ATOM 849 O O . LEU A 1 104 ? 5.931 -1.203 -9.318 1.00 86.75 104 LEU A O 1
ATOM 853 N N . PHE A 1 105 ? 6.112 -2.840 -10.855 1.00 87.75 105 PHE A N 1
ATOM 854 C CA . PHE A 1 105 ? 6.704 -2.015 -11.899 1.00 87.75 105 PHE A CA 1
ATOM 855 C C . PHE A 1 105 ? 5.720 -0.937 -12.368 1.00 87.75 105 PHE A C 1
ATOM 857 O O . PHE A 1 105 ? 6.053 0.243 -12.322 1.00 87.75 105 PHE A O 1
ATOM 864 N N . ASP A 1 106 ? 4.484 -1.322 -12.689 1.00 89.69 106 ASP A N 1
ATOM 865 C CA . ASP A 1 106 ? 3.423 -0.402 -13.109 1.00 89.69 106 ASP A CA 1
ATOM 866 C C . ASP A 1 106 ? 3.133 0.643 -12.016 1.00 89.69 106 ASP A C 1
ATOM 868 O O . ASP A 1 106 ? 2.983 1.833 -12.298 1.00 89.69 106 ASP A O 1
ATOM 872 N N . LEU A 1 107 ? 3.126 0.231 -10.739 1.00 88.62 107 LEU A N 1
ATOM 873 C CA . LEU A 1 107 ? 3.008 1.157 -9.613 1.00 88.62 107 LEU A CA 1
ATOM 874 C C . LEU A 1 107 ? 4.183 2.141 -9.560 1.00 88.62 107 LEU A C 1
ATOM 876 O O . LEU A 1 107 ? 3.972 3.336 -9.359 1.00 88.62 107 LEU A O 1
ATOM 880 N N . MET A 1 108 ? 5.411 1.646 -9.699 1.00 87.00 108 MET A N 1
ATOM 881 C CA . MET A 1 108 ? 6.620 2.462 -9.625 1.00 87.00 108 MET A CA 1
ATOM 882 C C . MET A 1 108 ? 6.698 3.493 -10.751 1.00 87.00 108 MET A C 1
ATOM 884 O O . MET A 1 108 ? 7.026 4.642 -10.461 1.00 87.00 108 MET A O 1
ATOM 888 N N . GLU A 1 109 ? 6.390 3.100 -11.987 1.00 87.38 109 GLU A N 1
ATOM 889 C CA . GLU A 1 109 ? 6.356 3.995 -13.151 1.00 87.38 109 GLU A CA 1
ATOM 890 C C . GLU A 1 109 ? 5.252 5.046 -12.996 1.00 87.38 109 GLU A C 1
ATOM 892 O O . GLU A 1 109 ? 5.501 6.229 -13.200 1.00 87.38 109 GLU A O 1
ATOM 897 N N . SER A 1 110 ? 4.080 4.661 -12.473 1.00 87.50 110 SER A N 1
ATOM 898 C CA . SER A 1 110 ? 2.962 5.590 -12.249 1.00 87.50 110 SER A CA 1
ATOM 899 C C . SER A 1 110 ? 3.235 6.723 -11.248 1.00 87.50 110 SER A C 1
ATOM 901 O O . SER A 1 110 ? 2.392 7.594 -11.057 1.00 87.50 110 SER A O 1
ATOM 903 N N . ILE A 1 111 ? 4.358 6.670 -10.529 1.00 83.38 111 ILE A N 1
ATOM 904 C CA . ILE A 1 111 ? 4.764 7.657 -9.518 1.00 83.38 111 ILE A CA 1
ATOM 905 C C . ILE A 1 111 ? 5.926 8.531 -10.027 1.00 83.38 111 ILE A C 1
ATOM 907 O O . ILE A 1 111 ? 6.233 9.547 -9.396 1.00 83.38 111 ILE A O 1
ATOM 911 N N . GLN A 1 112 ? 6.587 8.129 -11.123 1.00 64.19 112 GLN A N 1
ATOM 912 C CA . GLN A 1 112 ? 7.671 8.890 -11.756 1.00 64.19 112 GLN A CA 1
ATOM 913 C C . GLN A 1 112 ? 7.164 9.969 -12.732 1.00 64.19 112 GLN A C 1
ATOM 915 O O . GLN A 1 112 ? 7.953 10.850 -13.070 1.00 64.19 112 GLN A O 1
ATOM 920 N N . GLU A 1 113 ? 5.884 9.931 -13.121 1.00 44.72 113 GLU A N 1
ATOM 921 C CA . GLU A 1 113 ? 5.177 11.010 -13.839 1.00 44.72 113 GLU A CA 1
ATOM 922 C C . GLU A 1 113 ? 4.601 12.082 -12.896 1.00 44.72 113 GLU A C 1
ATOM 924 O O . GLU A 1 113 ? 4.071 11.730 -11.811 1.00 44.72 113 GLU A O 1
#

Foldseek 3Di:
DDDADPLLLVLLVQLLVQLCVQDVPRDPDPVSSVLSSVLLLQLLVVVVVVDDPVCSLVVLLDPDPSSLVSSLVSLVVRDPDPSSSVSSSVSSNVSSNVDDSVSVVSSNVSSVD

Secondary structure (DSSP, 8-state):
-----HHHHHHHHHHHHHHHTT-TT----HHHHHHHHHHHHHHHHHHHHHS-HHHHHHHHHS--HHHHHHHHHHHHHH---HHHHHHHHHHHHHHHHH--HHHHHHHHHTTT-

Radius of gyration: 13.04 Å; chains: 1; bounding box: 35×23×30 Å